Protein AF-W4QD41-F1 (afdb_monomer_lite)

Sequence (91 aa):
MIFHKDGFVNAPRKSHAMFFLSQYVRFGYLEDHPDYEAIAEKLIMTDLYEEVASEMNISIPDDDMQPFELKLDGAVFDPNDPIQSLEQYGG

pLDDT: mean 85.46, std 7.32, range [46.28, 92.69]

Organism: NCBI:txid1236971

Foldseek 3Di:
DVCCVLVENVQDALLVQLLVLLVCVVVVVDVDRDPSNVVSVVPHPNVVVVVVCVVVVGDHDPCRQPWDADPVQRFIAGSVCNPVSSVSNPD

Structure (mmCIF, N/CA/C/O backbone):
data_AF-W4QD41-F1
#
_entry.id   AF-W4QD41-F1
#
loop_
_atom_site.group_PDB
_atom_site.id
_atom_site.type_symbol
_atom_site.label_atom_id
_atom_site.label_alt_id
_atom_site.label_comp_id
_atom_site.label_asym_id
_atom_site.label_entity_id
_atom_site.label_seq_id
_atom_site.pdbx_PDB_ins_code
_atom_site.Cartn_x
_atom_site.Cartn_y
_atom_site.Cartn_z
_atom_site.occupancy
_atom_site.B_iso_or_equiv
_atom_site.auth_seq_id
_atom_site.auth_comp_id
_atom_site.auth_asym_id
_atom_site.auth_atom_id
_atom_site.pdbx_PDB_model_num
ATOM 1 N N . MET A 1 1 ? -4.855 8.302 20.145 1.00 67.81 1 MET A N 1
ATOM 2 C CA . MET A 1 1 ? -3.450 7.848 20.310 1.00 67.81 1 MET A CA 1
ATOM 3 C C . MET A 1 1 ? -2.731 8.089 18.981 1.00 67.81 1 MET A C 1
ATOM 5 O O . MET A 1 1 ? -3.227 7.609 17.972 1.00 67.81 1 MET A O 1
ATOM 9 N N . ILE A 1 2 ? -1.651 8.883 18.939 1.00 78.94 2 ILE A N 1
ATOM 10 C CA . ILE A 1 2 ? -1.106 9.449 17.677 1.00 78.94 2 ILE A CA 1
ATOM 11 C C . ILE A 1 2 ? -0.629 8.369 16.691 1.00 78.94 2 ILE A C 1
ATOM 13 O O . ILE A 1 2 ? -0.881 8.487 15.498 1.00 78.94 2 ILE A O 1
ATOM 17 N N . PHE A 1 3 ? 0.000 7.303 17.187 1.00 81.12 3 PHE A N 1
ATOM 18 C CA . PHE A 1 3 ? 0.574 6.249 16.341 1.00 81.12 3 PHE A CA 1
ATOM 19 C C . PHE A 1 3 ? -0.459 5.262 15.780 1.00 81.12 3 PHE A C 1
ATOM 21 O O . PHE A 1 3 ? -0.225 4.675 14.736 1.00 81.12 3 PHE A O 1
ATOM 28 N N . HIS A 1 4 ? -1.604 5.101 16.448 1.00 79.69 4 HIS A N 1
ATOM 29 C CA . HIS A 1 4 ? -2.699 4.241 15.984 1.00 79.69 4 HIS A CA 1
ATOM 30 C C . HIS A 1 4 ? -3.621 4.968 14.995 1.00 79.69 4 HIS A C 1
ATOM 32 O O . HIS A 1 4 ? -4.153 4.347 14.078 1.00 79.69 4 HIS A O 1
ATOM 38 N N . LYS A 1 5 ? -3.821 6.283 15.203 1.00 85.06 5 LYS A N 1
ATOM 39 C CA . LYS A 1 5 ? -4.726 7.154 14.430 1.00 85.06 5 LYS A CA 1
ATOM 40 C C . LYS A 1 5 ? -6.054 6.454 14.091 1.00 85.06 5 LYS A C 1
ATOM 42 O O . LYS A 1 5 ? -6.428 6.342 12.931 1.00 85.06 5 LYS A O 1
ATOM 47 N N . ASP A 1 6 ? -6.706 5.921 15.125 1.00 81.38 6 ASP A N 1
ATOM 48 C CA . ASP A 1 6 ? -8.012 5.250 15.028 1.00 81.38 6 ASP A CA 1
ATOM 49 C C . ASP A 1 6 ? -8.080 4.113 13.990 1.00 81.38 6 ASP A C 1
ATOM 51 O O . ASP A 1 6 ? -9.105 3.914 13.354 1.00 81.38 6 ASP A O 1
ATOM 55 N N . GLY A 1 7 ? -6.982 3.365 13.823 1.00 80.69 7 GLY A N 1
ATOM 56 C CA . GLY A 1 7 ? -6.887 2.217 12.913 1.00 80.69 7 GLY A CA 1
ATOM 57 C C . GLY A 1 7 ? -6.270 2.567 11.560 1.00 80.69 7 GLY A C 1
ATOM 58 O O . GLY A 1 7 ? -5.725 1.700 10.883 1.00 80.69 7 GLY A O 1
ATOM 59 N N . PHE A 1 8 ? -6.229 3.856 11.208 1.00 83.56 8 PHE A N 1
ATOM 60 C CA . PHE A 1 8 ? -5.786 4.328 9.895 1.00 83.56 8 PHE A CA 1
ATOM 61 C C . PHE A 1 8 ? -4.357 3.905 9.520 1.00 83.56 8 PHE A C 1
ATOM 63 O O . PHE A 1 8 ? -4.068 3.654 8.348 1.00 83.56 8 PHE A O 1
ATOM 70 N N . VAL A 1 9 ? -3.453 3.870 10.505 1.00 84.81 9 VAL A N 1
ATOM 71 C CA . VAL A 1 9 ? -2.027 3.557 10.293 1.00 84.81 9 VAL A CA 1
ATOM 72 C C . VAL A 1 9 ? -1.787 2.055 10.162 1.00 84.81 9 VAL A C 1
ATOM 74 O O . VAL A 1 9 ? -0.894 1.644 9.430 1.00 84.81 9 VAL A O 1
ATOM 77 N N . ASN A 1 10 ? -2.576 1.248 10.869 1.00 85.25 10 ASN A N 1
ATOM 78 C CA . ASN A 1 10 ? -2.350 -0.190 10.979 1.00 85.25 10 ASN A CA 1
ATOM 79 C C . ASN A 1 10 ? -3.092 -0.991 9.906 1.00 85.25 10 ASN A C 1
ATOM 81 O O . ASN A 1 10 ? -2.765 -2.159 9.716 1.00 85.25 10 ASN A O 1
ATOM 85 N N . ALA A 1 11 ? -4.081 -0.380 9.248 1.00 88.12 11 ALA A N 1
ATOM 86 C CA . ALA A 1 11 ? -4.844 -1.009 8.184 1.00 88.12 11 ALA A CA 1
ATOM 87 C C . ALA A 1 11 ? -3.911 -1.418 7.027 1.00 88.12 11 ALA A C 1
ATOM 89 O O . ALA A 1 11 ? -3.254 -0.545 6.434 1.00 88.12 11 ALA A O 1
ATOM 90 N N . PRO A 1 12 ? -3.813 -2.724 6.727 1.00 90.25 12 PRO A N 1
ATOM 91 C CA . PRO A 1 12 ? -2.993 -3.214 5.636 1.00 90.25 12 PRO A CA 1
ATOM 92 C C . PRO A 1 12 ? -3.619 -2.793 4.303 1.00 90.25 12 PRO A C 1
ATOM 94 O O . PRO A 1 12 ? -4.835 -2.832 4.147 1.00 90.25 12 PRO A O 1
ATOM 97 N N . ARG A 1 13 ? -2.778 -2.364 3.356 1.00 90.31 13 ARG A N 1
ATOM 98 C CA . ARG A 1 13 ? -3.209 -1.845 2.054 1.00 90.31 13 ARG A CA 1
ATOM 99 C C . ARG A 1 13 ? -2.545 -2.602 0.910 1.00 90.31 13 ARG A C 1
ATOM 101 O O . ARG A 1 13 ? -1.311 -2.668 0.859 1.00 90.31 13 ARG A O 1
ATOM 108 N N . LYS A 1 14 ? -3.343 -3.151 -0.006 1.00 91.44 14 LYS A N 1
ATOM 109 C CA . LYS A 1 14 ? -2.886 -3.799 -1.241 1.00 91.44 14 LYS A CA 1
ATOM 110 C C . LYS A 1 14 ? -2.178 -2.800 -2.150 1.00 91.44 14 LYS A C 1
ATOM 112 O O . LYS A 1 14 ? -1.119 -3.131 -2.683 1.00 91.44 14 LYS A O 1
ATOM 117 N N . SER A 1 15 ? -2.652 -1.554 -2.232 1.00 91.38 15 SER A N 1
ATOM 118 C CA . SER A 1 15 ? -1.983 -0.512 -3.030 1.00 91.38 15 SER A CA 1
ATOM 119 C C . SER A 1 15 ? -0.541 -0.262 -2.616 1.00 91.38 15 SER A C 1
ATOM 121 O O . SER A 1 15 ? 0.337 -0.114 -3.465 1.00 91.38 15 SER A O 1
ATOM 123 N N . HIS A 1 16 ? -0.273 -0.249 -1.310 1.00 91.19 16 HIS A N 1
ATOM 124 C CA . HIS A 1 16 ? 1.078 -0.080 -0.790 1.00 91.19 16 HIS A CA 1
ATOM 125 C C . HIS A 1 16 ? 1.969 -1.261 -1.186 1.00 91.19 16 HIS A C 1
ATOM 127 O O . HIS A 1 16 ? 3.118 -1.053 -1.571 1.00 91.19 16 HIS A O 1
ATOM 133 N N . ALA A 1 17 ? 1.453 -2.493 -1.139 1.00 91.62 17 ALA A N 1
ATOM 134 C CA . ALA A 1 17 ? 2.192 -3.670 -1.590 1.00 91.62 17 ALA A CA 1
ATOM 135 C C . ALA A 1 17 ? 2.528 -3.583 -3.088 1.00 91.62 17 ALA A C 1
ATOM 137 O O . ALA A 1 17 ? 3.681 -3.786 -3.471 1.00 91.62 17 ALA A O 1
ATOM 138 N N . MET A 1 18 ? 1.555 -3.201 -3.920 1.00 91.75 18 MET A N 1
ATOM 139 C CA . MET A 1 18 ? 1.756 -2.994 -5.358 1.00 91.75 18 MET A CA 1
ATOM 140 C C . MET A 1 18 ? 2.785 -1.891 -5.634 1.00 91.75 18 MET A C 1
ATOM 142 O O . MET A 1 18 ? 3.661 -2.070 -6.478 1.00 91.75 18 MET A O 1
ATOM 146 N N . PHE A 1 19 ? 2.753 -0.791 -4.876 1.00 90.81 19 PHE A N 1
ATOM 147 C CA . PHE A 1 19 ? 3.762 0.266 -4.954 1.00 90.81 19 PHE A CA 1
ATOM 148 C C . PHE A 1 19 ? 5.168 -0.253 -4.632 1.00 90.81 19 PHE A C 1
ATOM 150 O O . PHE A 1 19 ? 6.104 -0.008 -5.387 1.00 90.81 19 PHE A O 1
ATOM 157 N N . PHE A 1 20 ? 5.351 -1.013 -3.551 1.00 90.19 20 PHE A N 1
ATOM 158 C CA . PHE A 1 20 ? 6.673 -1.558 -3.224 1.00 90.19 20 PHE A CA 1
ATOM 159 C C . PHE A 1 20 ? 7.188 -2.533 -4.286 1.00 90.19 20 PHE A C 1
ATOM 161 O O . PHE A 1 20 ? 8.364 -2.471 -4.646 1.00 90.19 20 PHE A O 1
ATOM 168 N N . LEU A 1 21 ? 6.318 -3.386 -4.832 1.00 90.75 21 LEU A N 1
ATOM 169 C CA . LEU A 1 21 ? 6.679 -4.278 -5.934 1.00 90.75 21 LEU A CA 1
ATOM 170 C C . LEU A 1 21 ? 7.069 -3.489 -7.194 1.00 90.75 21 LEU A C 1
ATOM 172 O O . LEU A 1 21 ? 8.027 -3.860 -7.873 1.00 90.75 21 LEU A O 1
ATOM 176 N N . SER A 1 22 ? 6.380 -2.381 -7.483 1.00 89.19 22 SER A N 1
ATOM 177 C CA . SER A 1 22 ? 6.728 -1.491 -8.594 1.00 89.19 22 SER A CA 1
ATOM 178 C C . SER A 1 22 ? 8.109 -0.858 -8.377 1.00 89.19 22 SER A C 1
ATOM 180 O O . SER A 1 22 ? 8.946 -0.859 -9.281 1.00 89.19 22 SER A O 1
ATOM 182 N N . GLN A 1 23 ? 8.421 -0.428 -7.150 1.00 89.38 23 GLN A N 1
ATOM 183 C CA . GLN A 1 23 ? 9.749 0.093 -6.817 1.00 89.38 23 GLN A CA 1
ATOM 184 C C . GLN A 1 23 ? 10.843 -0.980 -6.906 1.00 89.38 23 GLN A C 1
ATOM 186 O O . GLN A 1 23 ? 11.964 -0.669 -7.301 1.00 89.38 23 GLN A O 1
ATOM 191 N N . TYR A 1 24 ? 10.553 -2.246 -6.594 1.00 90.81 24 TYR A N 1
ATOM 192 C CA . TYR A 1 24 ? 11.521 -3.330 -6.787 1.00 90.81 24 TYR A CA 1
ATOM 193 C C . TYR A 1 24 ? 11.880 -3.543 -8.256 1.00 90.81 24 TYR A C 1
ATOM 195 O O . TYR A 1 24 ? 13.052 -3.780 -8.547 1.00 90.81 24 TYR A O 1
ATOM 203 N N . VAL A 1 25 ? 10.922 -3.390 -9.172 1.00 89.12 25 VAL A N 1
ATOM 204 C CA . VAL A 1 25 ? 11.215 -3.367 -10.613 1.00 89.12 25 VAL A CA 1
ATOM 205 C C . VAL A 1 25 ? 12.046 -2.130 -10.966 1.00 89.12 25 VAL A C 1
ATOM 207 O O . VAL A 1 25 ? 13.098 -2.260 -11.585 1.00 89.12 25 VAL A O 1
ATOM 210 N N . ARG A 1 26 ? 11.657 -0.938 -10.485 1.00 85.38 26 ARG A N 1
ATOM 211 C CA . ARG A 1 26 ? 12.391 0.322 -10.729 1.00 85.38 26 ARG A CA 1
ATOM 212 C C . ARG A 1 26 ? 13.860 0.257 -10.298 1.00 85.38 26 ARG A C 1
ATOM 214 O O . ARG A 1 26 ? 14.727 0.782 -10.988 1.00 85.38 26 ARG A O 1
ATOM 221 N N . PHE A 1 27 ? 14.151 -0.373 -9.161 1.00 88.25 27 PHE A N 1
ATOM 222 C CA . PHE A 1 27 ? 15.514 -0.518 -8.639 1.00 88.25 27 PHE A CA 1
ATOM 223 C C . PHE A 1 27 ? 16.257 -1.759 -9.163 1.00 88.25 27 PHE A C 1
ATOM 225 O O . PHE A 1 27 ? 17.397 -1.988 -8.759 1.00 88.25 27 PHE A O 1
ATOM 232 N N . GLY A 1 28 ? 15.646 -2.556 -10.047 1.00 87.88 28 GLY A N 1
ATOM 233 C CA . GLY A 1 28 ? 16.267 -3.743 -10.643 1.00 87.88 28 GLY A CA 1
ATOM 234 C C . GLY A 1 28 ? 16.388 -4.949 -9.704 1.00 87.88 28 GLY A C 1
ATOM 235 O O . GLY A 1 28 ? 17.205 -5.832 -9.949 1.00 87.88 28 GLY A O 1
ATOM 236 N N . TYR A 1 29 ? 15.602 -5.001 -8.622 1.00 88.44 29 TYR A N 1
ATOM 237 C CA . TYR A 1 29 ? 15.497 -6.185 -7.755 1.00 88.44 29 TYR A CA 1
ATOM 238 C C . TYR A 1 29 ? 14.595 -7.275 -8.350 1.00 88.44 29 TYR A C 1
ATOM 240 O O . TYR A 1 29 ? 14.711 -8.439 -7.971 1.00 88.44 29 TYR A O 1
ATOM 248 N N . LEU A 1 30 ? 13.696 -6.896 -9.259 1.00 86.31 30 LEU A N 1
ATOM 249 C CA . LEU A 1 30 ? 12.862 -7.797 -10.050 1.00 86.31 30 LEU A CA 1
ATOM 250 C C . LEU A 1 30 ? 13.171 -7.573 -11.532 1.00 86.31 30 LEU A C 1
ATOM 252 O O . LEU A 1 30 ? 13.294 -6.429 -11.962 1.00 86.31 30 LEU A O 1
ATOM 256 N N . GLU A 1 31 ? 13.314 -8.661 -12.291 1.00 78.69 31 GLU A N 1
ATOM 257 C CA . GLU A 1 31 ? 13.674 -8.602 -13.717 1.00 78.69 31 GLU A CA 1
ATOM 258 C C . GLU A 1 31 ? 12.525 -8.117 -14.610 1.00 78.69 31 GLU A C 1
ATOM 260 O O . GLU A 1 31 ? 12.777 -7.509 -15.646 1.00 78.69 31 GLU A O 1
ATOM 265 N N . ASP A 1 32 ? 11.278 -8.378 -14.215 1.00 82.44 32 ASP A N 1
ATOM 266 C CA . ASP A 1 32 ? 10.079 -8.027 -14.977 1.00 82.44 32 ASP A CA 1
ATOM 267 C C . ASP A 1 32 ? 8.928 -7.676 -14.024 1.00 82.44 32 ASP A C 1
ATOM 269 O O . ASP A 1 32 ? 9.021 -7.925 -12.819 1.00 82.44 32 ASP A O 1
ATOM 273 N N . HIS A 1 33 ? 7.848 -7.107 -14.557 1.00 82.44 33 HIS A N 1
ATOM 274 C CA . HIS A 1 33 ? 6.629 -6.772 -13.827 1.00 82.44 33 HIS A CA 1
ATOM 275 C C . HIS A 1 33 ? 5.869 -8.058 -13.454 1.00 82.44 33 HIS A C 1
ATOM 277 O O . HIS A 1 33 ? 5.234 -8.663 -14.323 1.00 82.44 33 HIS A O 1
ATOM 283 N N . PRO A 1 34 ? 5.913 -8.522 -12.188 1.00 84.94 34 PRO A N 1
ATOM 284 C CA . PRO A 1 34 ? 5.118 -9.673 -11.796 1.00 84.94 34 PRO A CA 1
ATOM 285 C C . PRO A 1 34 ? 3.631 -9.302 -11.759 1.00 84.94 34 PRO A C 1
ATOM 287 O O . PRO A 1 34 ? 3.261 -8.130 -11.786 1.00 84.94 34 PRO A O 1
ATOM 290 N N . ASP A 1 35 ? 2.776 -10.312 -11.615 1.00 89.19 35 ASP A N 1
ATOM 291 C CA . ASP A 1 35 ? 1.357 -10.111 -11.325 1.00 89.19 35 ASP A CA 1
ATOM 292 C C . ASP A 1 35 ? 1.190 -9.459 -9.938 1.00 89.19 35 ASP A C 1
ATOM 294 O O . ASP A 1 35 ? 1.148 -10.128 -8.900 1.00 89.19 35 ASP A O 1
ATOM 298 N N . TYR A 1 36 ? 1.193 -8.125 -9.927 1.00 88.62 36 TYR A N 1
ATOM 299 C CA . TYR A 1 36 ? 1.157 -7.305 -8.721 1.00 88.62 36 TYR A CA 1
ATOM 300 C C . TYR A 1 36 ? -0.098 -7.562 -7.896 1.00 88.62 36 TYR A C 1
ATOM 302 O O . TYR A 1 36 ? -0.009 -7.656 -6.672 1.00 88.62 36 TYR A O 1
ATOM 310 N N . GLU A 1 37 ? -1.242 -7.701 -8.563 1.00 88.50 37 GLU A N 1
ATOM 311 C CA . GLU A 1 37 ? -2.534 -7.934 -7.928 1.00 88.50 37 GLU A CA 1
ATOM 312 C C . GLU A 1 37 ? -2.5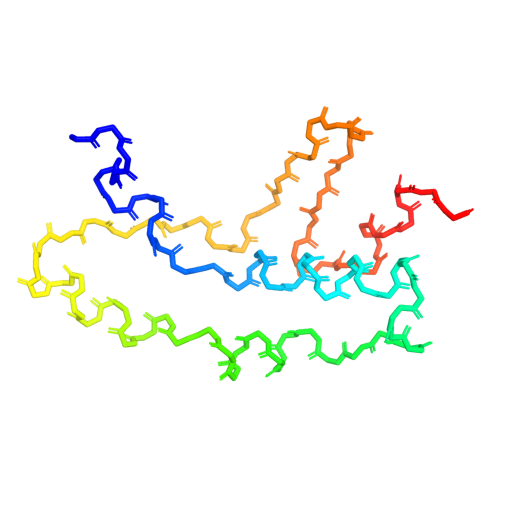59 -9.316 -7.272 1.00 88.50 37 GLU A C 1
ATOM 314 O O . GLU A 1 37 ? -2.824 -9.424 -6.075 1.00 88.50 37 GLU A O 1
ATOM 319 N N . ALA A 1 38 ? -2.167 -10.372 -7.994 1.00 90.06 38 ALA A N 1
ATOM 320 C CA . ALA A 1 38 ? -2.160 -11.721 -7.434 1.00 90.06 38 ALA A CA 1
ATOM 321 C C . ALA A 1 38 ? -1.160 -11.889 -6.279 1.00 90.06 38 ALA A C 1
ATOM 323 O O . ALA A 1 38 ? -1.382 -12.704 -5.377 1.00 90.06 38 ALA A O 1
ATOM 324 N N . ILE A 1 39 ? -0.041 -11.159 -6.296 1.00 90.81 39 ILE A N 1
ATOM 325 C CA . ILE A 1 39 ? 0.919 -11.157 -5.185 1.00 90.81 39 ILE A CA 1
ATOM 326 C C . ILE A 1 39 ? 0.360 -10.374 -3.995 1.00 90.81 39 ILE A C 1
ATOM 328 O O . ILE A 1 39 ? 0.434 -10.871 -2.868 1.00 90.81 39 ILE A O 1
ATOM 332 N N . ALA A 1 40 ? -0.210 -9.189 -4.225 1.00 91.31 40 ALA A N 1
ATOM 333 C CA . ALA A 1 40 ? -0.822 -8.387 -3.171 1.00 91.31 40 ALA A CA 1
ATOM 33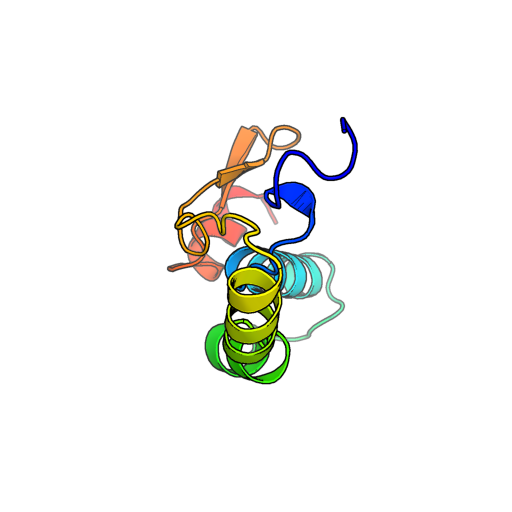4 C C . ALA A 1 40 ? -1.968 -9.149 -2.488 1.00 91.31 40 ALA A 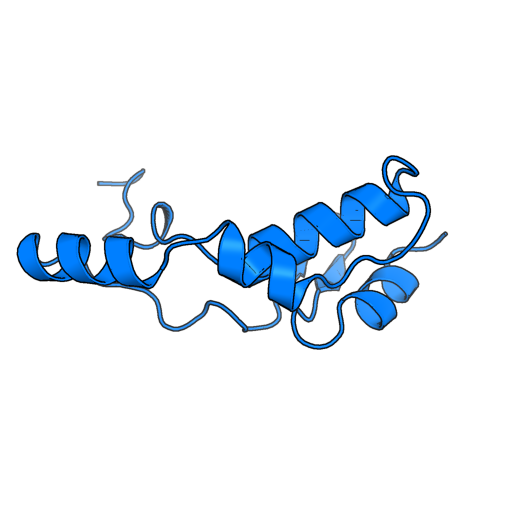C 1
ATOM 336 O O . ALA A 1 40 ? -2.004 -9.193 -1.262 1.00 91.31 40 ALA A O 1
ATOM 337 N N . GLU A 1 41 ? -2.814 -9.845 -3.251 1.00 89.56 41 GLU A N 1
ATOM 338 C CA . GLU A 1 41 ? -3.912 -10.665 -2.722 1.00 89.56 41 GLU A CA 1
ATOM 339 C C . GLU A 1 41 ? -3.420 -11.794 -1.807 1.00 89.56 41 GLU A C 1
ATOM 341 O O . GLU A 1 41 ? -4.028 -12.101 -0.788 1.00 89.56 41 GLU A O 1
ATOM 346 N N . LYS A 1 42 ? -2.288 -12.420 -2.148 1.00 90.31 42 LYS A N 1
ATOM 347 C CA . LYS A 1 42 ? -1.721 -13.520 -1.351 1.00 90.31 42 LYS A CA 1
ATOM 348 C C . LYS A 1 42 ? -0.994 -13.047 -0.097 1.00 90.31 42 LYS A C 1
ATOM 350 O O . LYS A 1 42 ? -0.907 -13.803 0.868 1.00 90.31 42 LYS A O 1
ATOM 355 N N . LEU A 1 43 ? -0.395 -11.859 -0.137 1.00 89.31 43 LEU A N 1
ATOM 356 C CA . LEU A 1 43 ? 0.419 -11.333 0.961 1.00 89.31 43 LEU A CA 1
ATOM 357 C C . LEU A 1 43 ? -0.403 -10.525 1.964 1.00 89.31 43 LEU A C 1
ATOM 359 O O . LEU A 1 43 ? -0.110 -10.557 3.159 1.00 89.31 43 LEU A O 1
ATOM 363 N N . ILE A 1 44 ? -1.398 -9.782 1.483 1.00 91.38 44 ILE A N 1
ATOM 364 C CA . ILE A 1 44 ? -2.165 -8.830 2.277 1.00 91.38 44 ILE A CA 1
ATOM 365 C C . ILE A 1 44 ? -3.511 -9.460 2.644 1.00 91.38 44 ILE A C 1
ATOM 367 O O . ILE A 1 44 ? -4.475 -9.393 1.888 1.00 91.38 44 ILE A O 1
ATOM 371 N N . MET A 1 45 ? -3.566 -10.056 3.836 1.00 90.50 45 MET A N 1
ATOM 372 C CA . MET A 1 45 ? -4.771 -10.675 4.410 1.00 90.50 45 MET A CA 1
ATOM 373 C C . MET A 1 45 ? -5.691 -9.606 5.023 1.00 90.50 45 MET A C 1
ATOM 375 O O . MET A 1 45 ? -5.760 -9.452 6.246 1.00 90.50 45 MET A O 1
ATOM 379 N N . THR A 1 46 ? -6.324 -8.792 4.171 1.00 89.25 46 THR A N 1
ATOM 380 C CA . THR A 1 46 ? -7.248 -7.728 4.607 1.00 89.25 46 THR A CA 1
ATOM 381 C C . THR A 1 46 ? -8.477 -8.297 5.309 1.00 89.25 46 THR A C 1
ATOM 383 O O . THR A 1 46 ? -8.911 -7.740 6.307 1.00 89.25 46 THR A O 1
ATOM 386 N N . ASP A 1 47 ? -8.966 -9.448 4.856 1.00 90.38 47 ASP A N 1
ATOM 387 C CA . ASP A 1 47 ? -10.080 -10.197 5.441 1.00 90.38 47 ASP A CA 1
ATOM 388 C C . ASP A 1 47 ? -9.854 -10.535 6.924 1.00 90.38 47 ASP A C 1
ATOM 390 O O . ASP A 1 47 ? -10.687 -10.225 7.776 1.00 90.38 47 ASP A O 1
ATOM 394 N N . LEU A 1 48 ? -8.687 -11.096 7.251 1.00 91.06 48 LEU A N 1
ATOM 395 C CA . LEU A 1 48 ? -8.318 -11.431 8.625 1.00 91.06 48 LEU A CA 1
ATOM 396 C C . LEU A 1 48 ? -8.175 -10.173 9.491 1.00 91.06 48 LEU A C 1
ATOM 398 O O . LEU A 1 48 ? -8.529 -10.174 10.671 1.00 91.06 48 LEU A O 1
ATOM 402 N N . TYR A 1 49 ? -7.642 -9.092 8.918 1.00 90.50 49 TYR A N 1
ATOM 403 C CA . TYR A 1 49 ? -7.537 -7.820 9.626 1.00 90.50 49 TYR A CA 1
ATOM 404 C C . TYR A 1 49 ? -8.919 -7.224 9.914 1.00 90.50 49 TYR A C 1
ATOM 406 O O . TYR A 1 49 ? -9.155 -6.743 11.022 1.00 90.50 49 TYR A O 1
ATOM 414 N N . GLU A 1 50 ? -9.830 -7.275 8.942 1.00 89.81 50 GLU A N 1
ATOM 415 C CA . GLU A 1 50 ? -11.198 -6.771 9.055 1.00 89.81 50 GLU A CA 1
ATOM 416 C C . GLU A 1 50 ? -12.005 -7.496 10.130 1.00 89.81 50 GLU A C 1
ATOM 418 O O . GLU A 1 50 ? -12.715 -6.846 10.906 1.00 89.81 50 GLU A O 1
ATOM 423 N N . GLU A 1 51 ? -11.851 -8.817 10.230 1.00 92.25 51 GLU A N 1
ATOM 424 C CA . GLU A 1 51 ? -12.471 -9.630 11.277 1.00 92.25 51 GLU A CA 1
ATOM 425 C C . GLU A 1 51 ? -12.042 -9.149 12.672 1.00 92.25 51 GLU A C 1
ATOM 427 O O . GLU A 1 51 ? -12.878 -8.767 13.495 1.00 92.25 51 GLU A O 1
ATOM 432 N N . VAL A 1 52 ? -10.730 -9.057 12.914 1.00 91.12 52 VAL A N 1
ATOM 433 C CA . VAL A 1 52 ? -10.184 -8.649 14.219 1.00 91.12 52 VAL A CA 1
ATOM 434 C C . VAL A 1 52 ? -10.500 -7.185 14.533 1.00 91.12 52 VAL A C 1
ATOM 436 O O . VAL A 1 52 ? -10.856 -6.845 15.664 1.00 91.12 52 VAL A O 1
ATOM 439 N N . ALA A 1 53 ? -10.395 -6.294 13.547 1.00 90.38 53 ALA A N 1
ATOM 440 C CA . ALA A 1 53 ? -10.709 -4.881 13.725 1.00 90.38 53 ALA A CA 1
ATOM 441 C C . ALA A 1 53 ? -12.188 -4.676 14.086 1.00 90.38 53 ALA A C 1
ATOM 443 O O . ALA A 1 53 ? -12.489 -3.868 14.969 1.00 90.38 53 ALA A O 1
ATOM 444 N N . SER A 1 54 ? -13.095 -5.457 13.493 1.00 90.12 54 SER A N 1
ATOM 445 C CA . SER A 1 54 ? -14.522 -5.434 13.826 1.00 90.12 54 SER A CA 1
ATOM 446 C C . SER A 1 54 ? -14.783 -5.866 15.272 1.00 90.12 54 SER A C 1
ATOM 448 O O . SER A 1 54 ? -15.509 -5.179 15.992 1.00 90.12 54 SER A O 1
ATOM 450 N N . GLU A 1 55 ? -14.146 -6.944 15.744 1.00 92.69 55 GLU A N 1
ATOM 451 C CA . GLU A 1 55 ? -14.247 -7.380 17.148 1.00 92.69 55 GLU A CA 1
ATOM 452 C C . GLU A 1 55 ? -13.727 -6.318 18.127 1.00 92.69 55 GLU A C 1
ATOM 454 O O . GLU A 1 55 ? -14.304 -6.079 19.193 1.00 92.69 55 GLU A O 1
ATOM 459 N N . MET A 1 56 ? -12.645 -5.638 17.749 1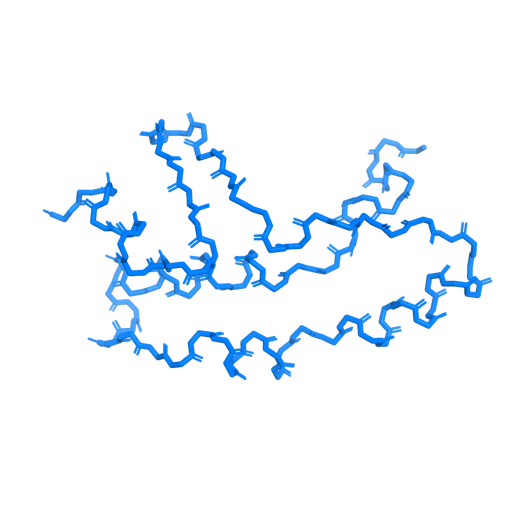.00 89.75 56 MET A N 1
ATOM 460 C CA . MET A 1 56 ? -12.004 -4.604 18.558 1.00 89.75 56 MET A CA 1
ATOM 461 C C . MET A 1 56 ? -12.652 -3.216 18.419 1.00 89.75 56 MET A C 1
ATOM 463 O O . MET A 1 56 ? -12.200 -2.279 19.079 1.00 89.75 56 MET A O 1
ATOM 467 N N . ASN A 1 57 ? -13.717 -3.075 17.618 1.00 88.31 57 ASN A N 1
ATOM 468 C CA . ASN A 1 57 ? -14.362 -1.796 17.283 1.00 88.31 57 ASN A CA 1
ATOM 469 C C . ASN A 1 57 ? -13.375 -0.750 16.726 1.00 88.31 57 ASN A C 1
ATOM 471 O O . ASN A 1 57 ? -13.440 0.436 17.057 1.00 88.31 57 ASN A O 1
ATOM 475 N N . ILE A 1 58 ? -12.434 -1.200 15.897 1.00 88.19 58 ILE A N 1
ATOM 476 C CA . ILE A 1 58 ? -11.471 -0.356 15.192 1.00 88.19 58 ILE A CA 1
ATOM 477 C C . ILE A 1 58 ? -12.031 -0.044 13.804 1.00 88.19 58 ILE A C 1
ATOM 479 O O . ILE A 1 58 ? -12.386 -0.945 13.049 1.00 88.19 58 ILE A O 1
ATOM 483 N N . SER A 1 59 ? -12.089 1.240 13.459 1.00 85.81 59 SER A N 1
ATOM 484 C CA . SER A 1 59 ? -12.500 1.678 12.126 1.00 85.81 59 SER A CA 1
ATOM 485 C C . SER A 1 59 ? -11.440 1.338 11.082 1.00 85.81 59 SER A C 1
ATOM 487 O O . SER A 1 59 ? -10.244 1.539 11.303 1.00 85.81 59 SER A O 1
ATOM 489 N N . ILE A 1 60 ? -11.894 0.891 9.915 1.00 84.88 60 ILE A N 1
ATOM 490 C CA . ILE A 1 60 ? -11.033 0.526 8.790 1.00 84.88 60 ILE A CA 1
ATOM 491 C C . ILE A 1 60 ? -11.240 1.560 7.677 1.00 84.88 60 ILE A C 1
ATOM 493 O O . ILE A 1 60 ? -12.387 1.864 7.344 1.00 84.88 60 ILE A O 1
ATOM 497 N N . PRO A 1 61 ? -10.167 2.160 7.140 1.00 84.44 61 PRO A N 1
ATOM 498 C CA . PRO A 1 61 ? -10.261 3.069 6.003 1.00 84.44 61 PRO A CA 1
ATOM 499 C C . PRO A 1 61 ? -10.661 2.334 4.716 1.00 84.44 61 PRO A C 1
ATOM 501 O O . PRO A 1 61 ? -10.102 1.288 4.412 1.00 84.44 61 PRO A O 1
ATOM 504 N N . ASP A 1 62 ? -11.561 2.928 3.935 1.00 82.06 62 ASP A N 1
ATOM 505 C CA . ASP A 1 62 ? -11.996 2.431 2.617 1.00 82.06 62 ASP A CA 1
ATOM 506 C C . ASP A 1 62 ? -11.217 3.120 1.473 1.00 82.06 62 ASP A C 1
ATOM 508 O O . ASP A 1 62 ? -11.782 3.633 0.510 1.00 82.06 62 ASP A O 1
ATOM 512 N N . ASP A 1 63 ? -9.898 3.257 1.640 1.00 83.38 63 ASP A N 1
ATOM 513 C CA . ASP A 1 63 ? -9.018 3.994 0.720 1.00 83.38 63 ASP A CA 1
ATOM 514 C C . ASP A 1 63 ? -7.992 3.106 0.004 1.00 83.38 63 ASP A C 1
ATOM 516 O O . ASP A 1 63 ? -7.125 3.631 -0.690 1.00 83.38 63 ASP A O 1
ATOM 520 N N . ASP A 1 64 ? -8.087 1.779 0.147 1.00 83.88 64 ASP A N 1
ATOM 521 C CA . ASP A 1 64 ? -7.003 0.867 -0.220 1.00 83.88 64 ASP A CA 1
ATOM 522 C C . ASP A 1 64 ? -6.552 1.029 -1.677 1.00 83.88 64 ASP A C 1
ATOM 524 O O . ASP A 1 64 ? -5.374 1.227 -1.918 1.00 83.88 64 ASP A O 1
ATOM 528 N N . MET A 1 65 ? -7.455 1.055 -2.655 1.00 85.81 65 MET A N 1
ATOM 529 C CA . MET A 1 65 ? -7.090 1.151 -4.081 1.00 85.81 65 MET A CA 1
ATOM 530 C C . MET A 1 65 ? -7.104 2.583 -4.642 1.00 85.81 65 MET A C 1
ATOM 532 O O . MET A 1 65 ? -7.142 2.775 -5.859 1.00 85.81 65 MET A O 1
ATOM 536 N N . GLN A 1 66 ? -7.101 3.602 -3.777 1.00 89.25 66 GLN A N 1
ATOM 537 C CA . GLN A 1 66 ? -7.099 4.997 -4.219 1.00 89.25 66 GLN A CA 1
ATOM 538 C C . GL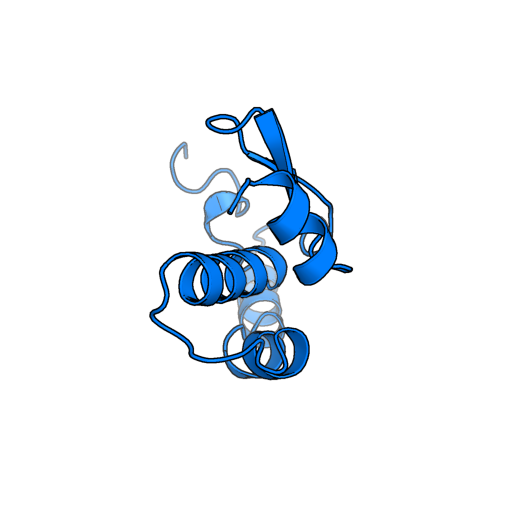N A 1 66 ? -5.694 5.448 -4.657 1.00 89.25 66 GLN A C 1
ATOM 540 O O . GLN A 1 66 ? -4.710 5.143 -3.975 1.00 89.25 66 GLN A O 1
ATOM 545 N N . PRO A 1 67 ? -5.577 6.223 -5.752 1.00 88.94 67 PRO A N 1
ATOM 546 C CA . PRO A 1 67 ? -4.317 6.846 -6.132 1.00 88.94 67 PRO A CA 1
ATOM 547 C C . PRO A 1 67 ? -3.788 7.784 -5.044 1.00 88.94 67 PRO A C 1
ATOM 549 O O . PRO A 1 67 ? -4.556 8.514 -4.410 1.00 88.94 67 PRO A O 1
ATOM 552 N N . PHE A 1 68 ? -2.469 7.815 -4.856 1.00 89.25 68 PHE A N 1
ATOM 553 C CA . PHE A 1 68 ? -1.832 8.678 -3.860 1.00 89.25 68 PHE A CA 1
ATOM 554 C C . PHE A 1 68 ? -0.589 9.390 -4.396 1.00 89.25 68 PHE A C 1
ATOM 556 O O . PHE A 1 68 ? 0.121 8.905 -5.276 1.00 89.25 68 PHE A O 1
ATOM 563 N N . GLU A 1 69 ? -0.329 10.580 -3.854 1.00 87.94 69 GLU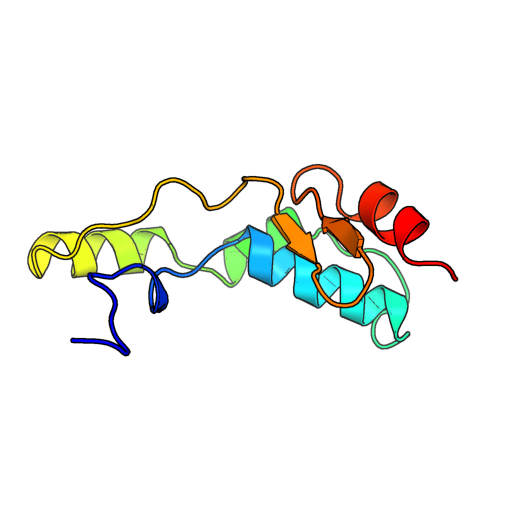 A N 1
ATOM 564 C CA . GLU A 1 69 ? 0.780 11.439 -4.266 1.00 87.94 69 GLU A CA 1
ATOM 565 C C . GLU A 1 69 ? 2.073 11.085 -3.516 1.00 87.94 69 GLU A C 1
ATOM 567 O O . GLU A 1 69 ? 2.140 11.105 -2.280 1.00 87.94 69 GLU A O 1
ATOM 572 N N . LEU A 1 70 ? 3.137 10.825 -4.272 1.00 83.88 70 LEU A N 1
ATOM 573 C CA . LEU A 1 70 ? 4.490 10.671 -3.757 1.00 83.88 70 LEU A CA 1
ATOM 574 C C . LEU A 1 70 ? 5.112 12.052 -3.564 1.00 83.88 70 LEU A C 1
ATOM 576 O O . LEU A 1 70 ? 5.656 12.651 -4.488 1.00 83.88 70 LEU A O 1
ATOM 580 N N . LYS A 1 71 ? 5.081 12.553 -2.327 1.00 79.75 71 LYS A N 1
ATOM 581 C CA . LYS A 1 71 ? 5.553 13.911 -1.992 1.00 79.75 71 LYS A CA 1
ATOM 582 C C . LYS A 1 71 ? 7.005 14.216 -2.373 1.00 79.75 71 LYS A C 1
ATOM 584 O O . LYS A 1 71 ? 7.360 15.385 -2.473 1.00 79.75 71 LYS A O 1
ATOM 589 N N . LEU A 1 72 ? 7.850 13.194 -2.498 1.00 75.94 72 LEU A N 1
ATOM 590 C CA . LEU A 1 72 ? 9.263 13.365 -2.842 1.00 75.94 72 LEU A CA 1
ATOM 591 C C . LEU A 1 72 ? 9.470 13.566 -4.347 1.00 75.94 72 LEU A C 1
ATOM 593 O O . LEU A 1 72 ? 10.303 14.381 -4.728 1.00 75.94 72 LEU A O 1
ATOM 597 N N . ASP A 1 73 ? 8.689 12.867 -5.170 1.00 75.25 73 ASP A N 1
ATOM 598 C CA . ASP A 1 73 ? 8.822 12.870 -6.630 1.00 75.25 73 ASP A CA 1
ATOM 599 C C . ASP A 1 73 ? 7.785 13.783 -7.315 1.00 75.25 73 ASP A C 1
ATOM 601 O O . ASP A 1 73 ? 7.898 14.064 -8.504 1.00 75.25 73 ASP A O 1
ATOM 605 N N . GLY A 1 74 ? 6.767 14.258 -6.581 1.00 80.44 74 GLY A N 1
ATOM 606 C CA . GLY A 1 74 ? 5.658 15.056 -7.126 1.00 80.44 74 GLY A CA 1
ATOM 607 C C . GLY A 1 74 ? 4.764 14.280 -8.100 1.00 80.44 74 GLY A C 1
ATOM 608 O O . GLY A 1 74 ? 4.015 14.881 -8.868 1.00 80.44 74 GLY A O 1
ATOM 609 N N . ALA A 1 75 ? 4.872 12.953 -8.093 1.00 84.00 75 ALA A N 1
ATOM 610 C CA . ALA A 1 75 ? 4.191 12.053 -9.009 1.00 84.00 75 ALA A CA 1
ATOM 611 C C . ALA A 1 75 ? 3.061 11.297 -8.297 1.00 84.00 75 ALA A C 1
ATOM 613 O O . ALA A 1 75 ? 3.081 11.123 -7.076 1.00 84.00 75 ALA A O 1
ATOM 614 N N . VAL A 1 76 ? 2.066 10.847 -9.060 1.00 88.75 76 VAL A N 1
ATOM 615 C CA . VAL A 1 76 ? 0.910 10.111 -8.532 1.00 88.75 76 VAL A CA 1
ATOM 616 C C . VAL A 1 76 ? 1.100 8.631 -8.830 1.00 88.75 76 VAL A C 1
ATOM 618 O O . VAL A 1 76 ? 1.412 8.261 -9.957 1.00 88.75 76 VAL A O 1
ATOM 621 N N . PHE A 1 77 ? 0.946 7.784 -7.814 1.00 89.25 77 PHE A N 1
ATOM 622 C CA . PHE A 1 77 ? 0.867 6.340 -8.001 1.00 89.25 77 PHE A CA 1
ATOM 623 C C . PHE A 1 77 ? -0.597 5.925 -8.094 1.00 89.25 77 PHE A C 1
ATOM 625 O O . PHE A 1 77 ? -1.355 6.166 -7.154 1.00 89.25 77 PHE A O 1
ATOM 632 N N . ASP A 1 78 ? -0.975 5.298 -9.207 1.00 90.06 78 ASP A N 1
ATOM 633 C CA . ASP A 1 78 ? -2.252 4.612 -9.368 1.00 90.06 78 ASP A CA 1
ATOM 634 C C . ASP A 1 78 ? -2.050 3.098 -9.177 1.00 90.06 78 ASP A C 1
ATOM 636 O O . ASP A 1 78 ? -1.401 2.452 -10.006 1.00 90.06 78 ASP A O 1
ATOM 640 N N . PRO A 1 79 ? -2.603 2.501 -8.106 1.00 86.94 79 PRO A N 1
ATOM 641 C CA . PRO A 1 79 ? -2.544 1.060 -7.879 1.00 86.94 79 PRO A CA 1
ATOM 642 C C . PRO A 1 79 ? -3.219 0.234 -8.977 1.00 86.94 79 PRO A C 1
ATOM 644 O O . PRO A 1 79 ? -2.874 -0.930 -9.147 1.00 86.94 79 PRO A O 1
ATOM 647 N N . ASN A 1 80 ? -4.164 0.813 -9.724 1.00 87.62 80 ASN A N 1
ATOM 648 C CA . ASN A 1 80 ? -4.868 0.131 -10.811 1.00 87.62 80 ASN A CA 1
ATOM 649 C C . ASN A 1 80 ? -4.038 0.093 -12.105 1.00 87.62 80 ASN A C 1
ATOM 651 O O . ASN A 1 80 ? -4.286 -0.754 -12.960 1.00 87.62 80 ASN A O 1
ATOM 655 N N . ASP A 1 81 ? -3.045 0.979 -12.238 1.00 86.56 81 ASP A N 1
ATOM 656 C CA . ASP A 1 81 ? -2.069 0.970 -13.330 1.00 86.56 81 ASP A CA 1
ATOM 657 C C . ASP A 1 81 ? -0.648 1.263 -12.799 1.00 86.56 81 ASP A C 1
ATOM 659 O O . ASP A 1 81 ? -0.094 2.365 -12.956 1.00 86.56 81 ASP A O 1
ATOM 663 N N . PRO A 1 82 ? -0.026 0.273 -12.129 1.00 83.38 82 PRO A N 1
ATOM 664 C CA . PRO A 1 82 ? 1.286 0.451 -11.522 1.00 83.38 82 PRO A CA 1
ATOM 665 C C . PRO A 1 82 ? 2.391 0.629 -12.570 1.00 83.38 82 PRO A C 1
ATOM 667 O O . PRO A 1 82 ? 3.420 1.225 -12.260 1.00 83.38 82 PRO A O 1
ATOM 670 N N . ILE A 1 83 ? 2.194 0.141 -13.800 1.00 83.44 83 ILE A N 1
ATOM 671 C CA . ILE A 1 83 ? 3.184 0.225 -14.881 1.00 83.44 83 ILE A CA 1
ATOM 672 C C . ILE A 1 83 ? 3.212 1.645 -15.445 1.00 83.44 83 ILE A C 1
ATOM 674 O O . ILE A 1 83 ? 4.280 2.253 -15.492 1.00 83.44 83 ILE A O 1
ATOM 678 N N . GLN A 1 84 ? 2.053 2.212 -15.793 1.00 83.81 84 GLN A N 1
ATOM 679 C CA . GLN A 1 84 ? 1.979 3.601 -16.254 1.00 83.81 84 GLN A CA 1
ATOM 680 C C . GLN A 1 84 ? 2.465 4.577 -15.176 1.00 83.81 84 GLN A C 1
ATOM 682 O O . GLN A 1 84 ? 3.134 5.569 -15.472 1.00 83.81 84 GLN A O 1
ATOM 687 N N . SER A 1 85 ? 2.170 4.281 -13.909 1.00 81.69 85 SER A N 1
ATOM 688 C CA . SER A 1 85 ? 2.674 5.065 -12.782 1.00 81.69 85 SER A CA 1
ATOM 689 C C . SER A 1 85 ? 4.206 5.071 -12.730 1.00 81.69 85 SER A C 1
ATOM 691 O O . SER A 1 85 ? 4.799 6.112 -12.457 1.00 81.69 85 SER A O 1
ATOM 693 N N . LEU A 1 86 ? 4.861 3.947 -13.055 1.00 76.81 86 LEU A N 1
ATOM 694 C CA . LEU A 1 86 ? 6.323 3.852 -13.084 1.00 76.81 86 LEU A CA 1
ATOM 695 C C . LEU A 1 86 ? 6.981 4.734 -14.151 1.00 76.81 86 LEU A C 1
ATOM 697 O O . LEU A 1 86 ? 8.048 5.292 -13.891 1.00 76.81 86 LEU A O 1
ATOM 701 N N . GLU A 1 87 ? 6.345 4.914 -15.311 1.00 77.69 87 GLU A N 1
ATOM 702 C CA . GLU A 1 87 ? 6.853 5.794 -16.373 1.00 77.69 87 GLU A CA 1
ATOM 703 C C . GLU A 1 87 ? 6.940 7.261 -15.920 1.00 77.69 87 GLU A C 1
ATOM 705 O O . GLU A 1 87 ? 7.844 7.991 -16.333 1.00 77.69 87 GLU A O 1
ATOM 710 N N . GLN A 1 88 ? 6.050 7.690 -15.017 1.00 72.44 88 GLN A N 1
ATOM 711 C CA . GLN A 1 88 ? 6.077 9.042 -14.446 1.00 72.44 88 GLN A CA 1
ATOM 712 C C . GLN A 1 88 ? 7.307 9.288 -13.567 1.00 72.44 88 GLN A C 1
ATOM 714 O O . GLN A 1 88 ? 7.700 10.438 -13.369 1.00 72.44 88 GLN A O 1
ATOM 719 N N . TYR A 1 89 ? 7.921 8.228 -13.036 1.00 68.06 89 TYR A N 1
ATOM 720 C CA . TYR A 1 89 ? 9.030 8.342 -12.093 1.00 68.06 89 TYR A CA 1
ATOM 721 C C . TYR A 1 89 ? 10.404 8.506 -12.750 1.00 68.06 89 TYR A C 1
ATOM 723 O O . TYR A 1 89 ? 11.381 8.685 -12.021 1.00 68.06 89 TYR A O 1
ATOM 731 N N . GLY A 1 90 ? 10.490 8.478 -14.084 1.00 56.41 90 GLY A N 1
ATOM 732 C CA . GLY A 1 90 ? 11.744 8.619 -14.823 1.00 56.41 90 GLY A CA 1
ATOM 733 C C . GLY A 1 90 ? 12.688 7.429 -14.622 1.00 56.41 90 GLY A C 1
ATOM 734 O O . GLY A 1 90 ? 13.271 7.249 -13.549 1.00 56.41 90 GLY A O 1
ATOM 735 N N . GLY A 1 91 ? 12.844 6.633 -15.680 1.00 46.28 91 GLY A N 1
ATOM 736 C CA . GLY A 1 91 ? 14.014 5.785 -15.914 1.00 46.28 91 GLY A CA 1
ATOM 737 C C . GLY A 1 91 ? 14.977 6.492 -16.854 1.00 46.28 91 GLY A C 1
ATOM 738 O O . GLY A 1 91 ? 14.482 7.056 -17.857 1.00 46.28 91 GLY A O 1
#

Radius of gyration: 14.68 Å; chains: 1; bounding box: 31×29×37 Å

Secondary structure (DSSP, 8-state):
-TTTGGGTTTS--HHHHHHHHHHHHHTTSSSS---HHHHHHHH--HHHHHHHHHHTT----S-TT--EEETTTTEEE-TT-HHHHHHTT--